Protein AF-A0A2J8VZ02-F1 (afdb_monomer_lite)

Structure (mmCIF, N/CA/C/O backbone):
data_AF-A0A2J8VZ02-F1
#
_entry.id   AF-A0A2J8VZ02-F1
#
loop_
_atom_site.group_PDB
_atom_site.id
_atom_site.type_symbol
_atom_site.label_atom_id
_atom_site.label_alt_id
_atom_site.label_comp_id
_atom_site.label_asym_id
_atom_site.label_entity_id
_atom_site.label_seq_id
_atom_site.pdbx_PDB_ins_code
_atom_site.Cartn_x
_atom_site.Cartn_y
_atom_site.Cartn_z
_atom_site.occupancy
_atom_site.B_iso_or_equiv
_atom_site.auth_seq_id
_atom_site.auth_comp_id
_atom_site.auth_asym_id
_atom_site.auth_atom_id
_atom_site.pdbx_PDB_model_num
ATOM 1 N N . MET A 1 1 ? 27.180 26.190 7.444 1.00 40.62 1 MET A N 1
ATOM 2 C CA . MET A 1 1 ? 25.795 25.695 7.351 1.00 40.62 1 MET A CA 1
ATOM 3 C C . MET A 1 1 ? 25.680 25.034 5.990 1.00 40.62 1 MET A C 1
ATOM 5 O O . MET A 1 1 ? 25.492 25.729 5.003 1.00 40.62 1 MET A O 1
ATOM 9 N N . ASP A 1 2 ? 25.982 23.740 5.948 1.00 50.47 2 ASP A N 1
ATOM 10 C CA . ASP A 1 2 ? 25.926 22.889 4.757 1.00 50.47 2 ASP A CA 1
ATOM 11 C C . ASP A 1 2 ? 24.479 22.402 4.626 1.00 50.47 2 ASP A C 1
ATOM 13 O O . ASP A 1 2 ? 23.961 21.765 5.539 1.00 50.47 2 ASP A O 1
ATOM 17 N N . GLY A 1 3 ? 23.772 22.853 3.595 1.00 54.12 3 GLY A N 1
ATOM 18 C CA . GLY A 1 3 ? 22.317 22.711 3.510 1.00 54.12 3 GLY A CA 1
ATOM 19 C C . GLY A 1 3 ? 21.824 22.862 2.081 1.00 54.12 3 GLY A C 1
ATOM 20 O O . GLY A 1 3 ? 21.007 23.735 1.796 1.00 54.12 3 GLY A O 1
ATOM 21 N N . GLY A 1 4 ? 22.369 22.057 1.170 1.00 54.00 4 GLY A N 1
ATOM 22 C CA . GLY A 1 4 ? 22.038 22.162 -0.246 1.00 54.00 4 GLY A CA 1
ATOM 23 C C . GLY A 1 4 ? 22.450 20.967 -1.101 1.00 54.00 4 GLY A C 1
ATOM 24 O O . GLY A 1 4 ? 23.135 21.179 -2.091 1.00 54.00 4 GLY A O 1
ATOM 25 N N . ASP A 1 5 ? 22.030 19.739 -0.770 1.00 55.34 5 ASP A N 1
ATOM 26 C CA . ASP A 1 5 ? 22.072 18.618 -1.739 1.00 55.34 5 ASP A CA 1
ATOM 27 C C . ASP A 1 5 ? 20.959 17.554 -1.559 1.00 55.34 5 ASP A C 1
ATOM 29 O O . ASP A 1 5 ? 20.850 16.625 -2.352 1.00 55.34 5 ASP A O 1
ATOM 33 N N . ASP A 1 6 ? 20.038 17.674 -0.595 1.00 59.16 6 ASP A N 1
ATOM 34 C CA . ASP A 1 6 ? 19.035 16.613 -0.367 1.00 59.16 6 ASP A CA 1
ATOM 35 C C . ASP A 1 6 ? 17.997 16.467 -1.499 1.00 59.16 6 ASP A C 1
ATOM 37 O O . ASP A 1 6 ? 17.487 15.377 -1.761 1.00 59.16 6 ASP A O 1
ATOM 41 N N . GLY A 1 7 ? 17.692 17.550 -2.223 1.00 59.53 7 GLY A N 1
ATOM 42 C CA . GLY A 1 7 ? 16.725 17.529 -3.331 1.00 59.53 7 GLY A CA 1
ATOM 43 C C . GLY A 1 7 ? 17.241 16.827 -4.594 1.00 59.53 7 GLY A C 1
ATOM 44 O O . GLY A 1 7 ? 16.467 16.219 -5.337 1.00 59.53 7 GLY A O 1
ATOM 45 N N . ASN A 1 8 ? 18.554 16.864 -4.821 1.00 59.09 8 ASN A N 1
ATOM 46 C CA . ASN A 1 8 ? 19.210 16.308 -6.004 1.00 59.09 8 ASN A CA 1
ATOM 47 C C . ASN A 1 8 ? 19.282 14.773 -5.938 1.00 59.09 8 ASN A C 1
ATOM 49 O O . ASN A 1 8 ? 19.025 14.084 -6.928 1.00 59.09 8 ASN A O 1
ATOM 53 N N . LEU A 1 9 ? 19.535 14.218 -4.745 1.00 58.84 9 LEU A N 1
ATOM 54 C CA . LEU A 1 9 ? 19.508 12.771 -4.511 1.00 58.84 9 LEU A CA 1
ATOM 55 C C . LEU A 1 9 ? 18.129 12.153 -4.775 1.00 58.84 9 LEU A C 1
ATOM 57 O O . LEU A 1 9 ? 18.042 11.032 -5.275 1.00 58.84 9 LEU A O 1
ATOM 61 N N . VAL A 1 10 ? 17.046 12.863 -4.448 1.00 60.59 10 VAL A N 1
ATOM 62 C CA . VAL A 1 10 ? 15.679 12.362 -4.655 1.00 60.59 10 VAL A CA 1
ATOM 63 C C . VAL A 1 10 ? 15.327 12.317 -6.145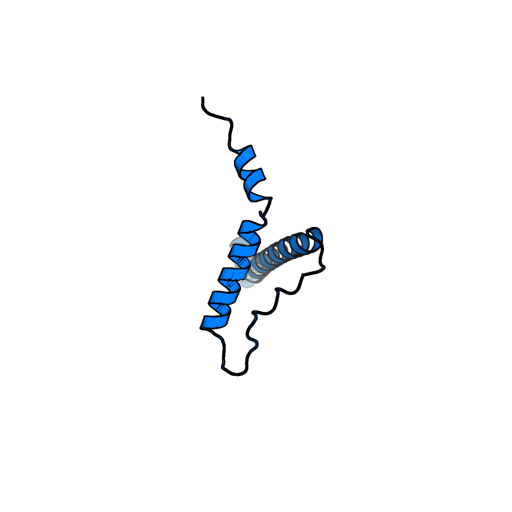 1.00 60.59 10 VAL A C 1
ATOM 65 O O . VAL A 1 10 ? 14.646 11.392 -6.575 1.00 60.59 10 VAL A O 1
ATOM 68 N N . ILE A 1 11 ? 15.812 13.267 -6.950 1.00 60.56 11 ILE A N 1
ATOM 69 C CA . ILE A 1 11 ? 15.598 13.276 -8.406 1.00 60.56 11 ILE A CA 1
ATOM 70 C C . ILE A 1 11 ? 16.415 12.168 -9.081 1.00 60.56 11 ILE A C 1
ATOM 72 O O . ILE A 1 11 ? 15.869 11.439 -9.905 1.00 60.56 11 ILE A O 1
ATOM 76 N N . LYS A 1 12 ? 17.673 11.958 -8.676 1.00 61.66 12 LYS A N 1
ATOM 77 C CA . LYS A 1 12 ? 18.517 10.866 -9.196 1.00 61.66 12 LYS A CA 1
ATOM 78 C C . LYS A 1 12 ? 17.933 9.474 -8.925 1.00 61.66 12 LYS A C 1
ATOM 80 O O . LYS A 1 12 ? 18.072 8.594 -9.755 1.00 61.66 12 LYS A O 1
ATOM 85 N N . LYS A 1 13 ? 17.207 9.293 -7.817 1.00 63.72 13 LYS A N 1
ATOM 86 C CA . LYS A 1 13 ? 16.505 8.038 -7.476 1.00 63.72 13 LYS A CA 1
ATOM 87 C C . LYS A 1 13 ? 15.178 7.822 -8.222 1.00 63.72 13 LYS A C 1
ATOM 89 O O . LYS A 1 13 ? 14.537 6.795 -8.018 1.00 63.72 13 LYS A O 1
ATOM 94 N N . ARG A 1 14 ? 14.716 8.791 -9.024 1.00 64.56 14 ARG A N 1
ATOM 95 C CA . ARG A 1 14 ? 13.456 8.705 -9.793 1.00 64.56 14 ARG A CA 1
ATOM 96 C C . ARG A 1 14 ? 13.656 8.291 -11.249 1.00 64.56 14 ARG A C 1
ATOM 98 O O . ARG A 1 14 ? 12.687 7.871 -11.874 1.00 64.56 14 ARG A O 1
ATOM 105 N N . PHE A 1 15 ? 14.865 8.426 -11.787 1.00 60.94 15 PHE A N 1
ATOM 106 C CA . PHE A 1 15 ? 15.184 8.039 -13.158 1.00 60.94 15 PHE A CA 1
ATOM 107 C C . PHE A 1 15 ? 15.995 6.751 -13.126 1.00 60.94 15 PHE A C 1
ATOM 109 O O . PHE A 1 15 ? 17.061 6.720 -12.526 1.00 60.94 15 PHE A O 1
ATOM 116 N N . VAL A 1 16 ? 15.471 5.701 -13.752 1.00 62.38 16 VAL A N 1
ATOM 117 C CA . VAL A 1 16 ? 16.218 4.461 -13.968 1.00 62.38 16 VAL A CA 1
ATOM 118 C C . VAL A 1 16 ? 17.032 4.650 -15.241 1.00 62.38 16 VAL A C 1
ATOM 120 O O . VAL A 1 16 ? 16.469 4.978 -16.287 1.00 62.38 16 VAL A O 1
ATOM 123 N N . SER A 1 17 ? 18.347 4.501 -15.146 1.00 66.12 17 SER A N 1
ATOM 124 C CA . SER A 1 17 ? 19.227 4.530 -16.313 1.00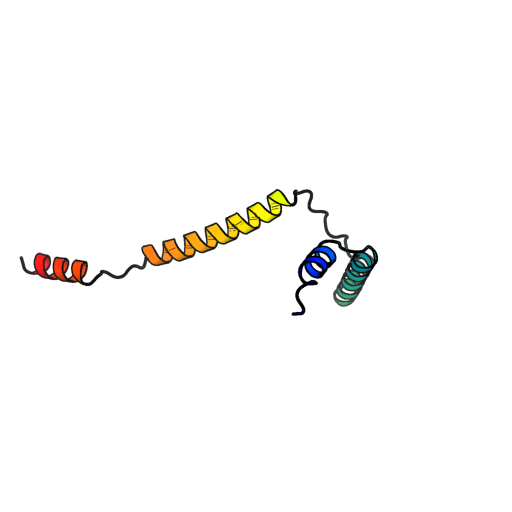 66.12 17 SER A CA 1
ATOM 125 C C . SER A 1 17 ? 19.126 3.227 -17.116 1.00 66.12 17 SER A C 1
ATOM 127 O O . SE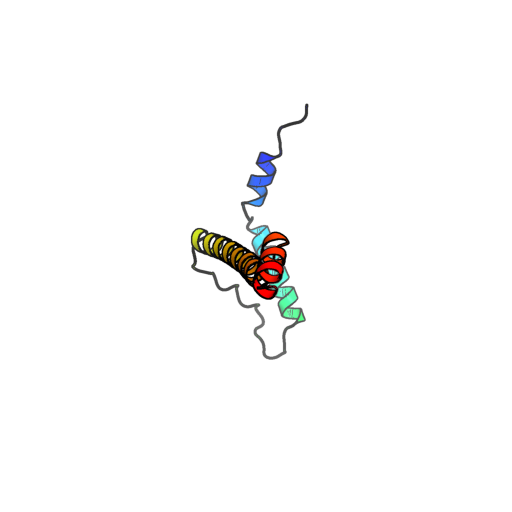R A 1 17 ? 18.787 2.173 -16.579 1.00 66.12 17 SER A O 1
ATOM 129 N N . GLU A 1 18 ? 19.431 3.282 -18.414 1.00 66.44 18 GLU A N 1
ATOM 130 C CA . GLU A 1 18 ? 19.466 2.098 -19.290 1.00 66.44 18 GLU A CA 1
ATOM 131 C C . GLU A 1 18 ? 20.399 1.007 -18.735 1.00 66.44 18 GLU A C 1
ATOM 133 O O . GLU A 1 18 ? 20.031 -0.164 -18.691 1.00 66.44 18 GLU A O 1
ATOM 138 N N . ALA A 1 19 ? 21.537 1.414 -18.164 1.00 70.25 19 ALA A N 1
ATOM 139 C CA . ALA A 1 19 ? 22.471 0.514 -17.493 1.00 70.25 19 ALA A CA 1
ATOM 140 C C . ALA A 1 19 ? 21.846 -0.210 -16.284 1.00 70.25 19 ALA A C 1
ATOM 142 O O . ALA A 1 19 ? 22.043 -1.411 -16.120 1.00 70.25 19 ALA A O 1
ATOM 143 N N . GLU A 1 20 ? 21.047 0.477 -15.461 1.00 67.44 20 GLU A N 1
ATOM 144 C CA . GLU A 1 20 ? 20.355 -0.150 -14.322 1.00 67.44 20 GLU A CA 1
ATOM 145 C C . GLU A 1 20 ? 19.260 -1.133 -14.769 1.00 67.44 20 GLU A C 1
ATOM 147 O O . GLU A 1 20 ? 18.995 -2.125 -14.083 1.00 67.44 20 GLU A O 1
ATOM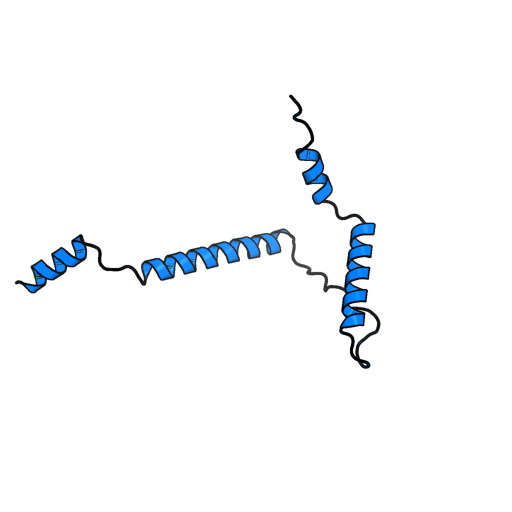 152 N N . LEU A 1 21 ? 18.623 -0.890 -15.921 1.00 63.84 21 LEU A N 1
ATOM 153 C CA . LEU A 1 21 ? 17.674 -1.835 -16.517 1.00 63.84 21 LEU A CA 1
ATOM 154 C C . LEU A 1 21 ? 18.380 -3.088 -17.040 1.00 63.84 21 LEU A C 1
ATOM 156 O O . LEU A 1 21 ? 17.897 -4.197 -16.797 1.00 63.84 21 LEU A O 1
ATOM 160 N N . ASP A 1 22 ? 19.527 -2.931 -17.695 1.00 67.75 22 ASP A N 1
ATOM 161 C CA . ASP A 1 22 ? 20.306 -4.055 -18.214 1.00 67.75 22 ASP A CA 1
ATOM 162 C C . ASP A 1 22 ? 20.930 -4.891 -17.092 1.00 67.75 22 ASP A C 1
ATOM 164 O O . ASP A 1 22 ? 20.865 -6.121 -17.128 1.00 67.75 22 ASP A O 1
ATOM 168 N N . GLU A 1 23 ? 21.437 -4.259 -16.030 1.00 74.69 23 GLU A N 1
ATOM 169 C CA . GLU A 1 23 ? 21.896 -4.967 -14.829 1.00 74.69 23 GLU A CA 1
ATOM 170 C C . GLU A 1 23 ? 20.760 -5.754 -14.163 1.00 74.69 23 GLU A C 1
ATOM 172 O O . GLU A 1 23 ? 20.951 -6.894 -13.725 1.00 74.69 23 GLU A O 1
ATOM 177 N N . ARG A 1 24 ? 19.552 -5.179 -14.120 1.00 71.38 24 ARG A N 1
ATOM 178 C CA . ARG A 1 24 ? 18.365 -5.856 -13.590 1.00 71.38 24 ARG A CA 1
ATOM 179 C C . ARG A 1 24 ? 17.943 -7.039 -14.461 1.00 71.38 24 ARG A C 1
ATOM 181 O O . ARG A 1 24 ? 17.572 -8.076 -13.911 1.00 71.38 24 ARG A O 1
ATOM 188 N N . ARG A 1 25 ? 18.022 -6.917 -15.791 1.00 68.94 25 ARG A N 1
ATOM 189 C CA . ARG A 1 25 ? 17.780 -8.025 -16.732 1.00 68.94 25 ARG A CA 1
ATOM 190 C C . ARG A 1 25 ? 18.812 -9.138 -16.556 1.00 68.94 25 ARG A C 1
ATOM 192 O O . ARG A 1 25 ? 18.430 -10.299 -16.455 1.00 68.94 25 ARG A O 1
ATOM 199 N N . LYS A 1 26 ? 20.093 -8.786 -16.427 1.00 75.44 26 LYS A N 1
ATOM 200 C CA . LYS A 1 26 ? 21.185 -9.747 -16.234 1.00 75.44 26 LYS A CA 1
ATOM 201 C C . LYS A 1 26 ? 21.044 -10.532 -14.931 1.00 75.44 26 LYS A C 1
ATOM 203 O O . LYS A 1 26 ? 21.083 -11.755 -14.956 1.00 75.44 26 LYS A O 1
ATOM 208 N N . ARG A 1 27 ? 20.779 -9.852 -13.810 1.00 76.56 27 ARG A N 1
ATOM 209 C CA . ARG A 1 27 ? 20.506 -10.517 -12.521 1.00 76.56 27 ARG A CA 1
ATOM 210 C C . ARG A 1 27 ? 19.324 -11.478 -12.601 1.00 76.56 27 ARG A C 1
ATOM 212 O O . ARG A 1 27 ? 19.355 -12.543 -12.000 1.00 76.56 27 ARG A O 1
ATOM 219 N N . ARG A 1 28 ? 18.279 -11.113 -13.347 1.00 68.50 28 ARG A N 1
ATOM 220 C CA . ARG A 1 28 ? 17.111 -11.976 -13.544 1.00 68.50 28 ARG A CA 1
ATOM 221 C C . ARG A 1 28 ? 17.467 -13.232 -14.343 1.00 68.50 28 ARG A C 1
ATOM 223 O O . ARG A 1 28 ? 17.032 -14.315 -13.971 1.00 68.50 28 ARG A O 1
ATOM 230 N N . GLN A 1 29 ? 18.274 -13.089 -15.393 1.00 70.50 29 GLN A N 1
ATOM 231 C CA . GLN A 1 29 ? 18.772 -14.212 -16.188 1.00 70.50 29 GLN A CA 1
ATOM 232 C C . GLN A 1 29 ? 19.657 -15.148 -15.352 1.00 70.50 29 GLN A C 1
ATOM 234 O O . GLN A 1 29 ? 19.477 -16.357 -15.402 1.00 70.50 29 GLN A O 1
ATOM 239 N N . GLU A 1 30 ? 20.551 -14.599 -14.529 1.00 75.12 30 GLU A N 1
ATOM 240 C CA . GLU A 1 30 ? 21.412 -15.381 -13.628 1.00 75.12 30 GLU A CA 1
ATOM 241 C C . GLU A 1 30 ? 20.591 -16.179 -12.594 1.00 75.12 30 GLU A C 1
ATOM 243 O O . GLU A 1 30 ? 20.849 -17.361 -12.355 1.00 75.12 30 GLU A O 1
ATOM 248 N N . GLU A 1 31 ? 19.558 -15.564 -12.007 1.00 75.00 31 GLU A N 1
ATOM 249 C CA . GLU A 1 31 ? 18.631 -16.255 -11.099 1.00 75.00 31 GLU A CA 1
ATOM 250 C C . GLU A 1 31 ? 17.776 -17.303 -11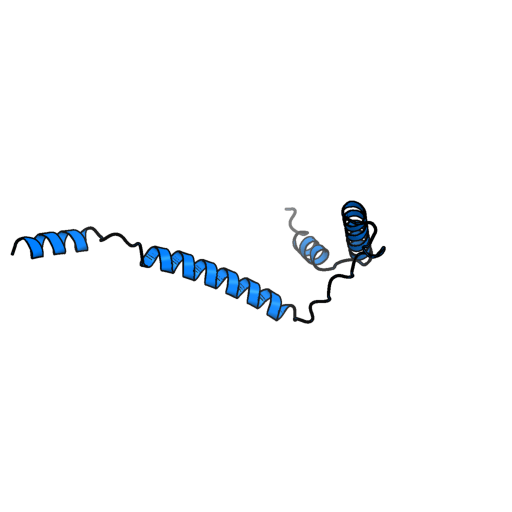.832 1.00 75.00 31 GLU A C 1
ATOM 252 O O . GLU A 1 31 ? 17.496 -18.369 -11.281 1.00 75.00 31 GLU A O 1
ATOM 257 N N . TRP A 1 32 ? 17.400 -17.042 -13.087 1.00 73.25 32 TRP A N 1
ATOM 258 C CA . TRP A 1 32 ? 16.688 -18.002 -13.926 1.00 73.25 32 TRP A CA 1
ATOM 259 C C . TRP A 1 32 ? 17.548 -19.226 -14.226 1.00 73.25 32 TRP A C 1
ATOM 261 O O . TRP A 1 32 ? 17.112 -20.341 -13.962 1.00 73.25 32 TRP A O 1
ATOM 271 N N . GLU A 1 33 ? 18.790 -19.040 -14.672 1.00 71.50 33 GLU A N 1
ATOM 272 C CA . GLU A 1 33 ? 19.741 -20.124 -14.953 1.00 71.50 33 GLU A CA 1
ATOM 273 C C . GLU A 1 33 ? 20.013 -21.003 -13.729 1.00 71.50 33 GLU A C 1
ATOM 275 O O . GLU A 1 33 ? 20.170 -22.218 -13.857 1.00 71.50 33 GLU A O 1
ATOM 280 N N . LYS A 1 34 ? 20.006 -20.414 -12.529 1.00 75.88 34 LYS A N 1
ATOM 281 C CA . LYS A 1 34 ? 20.194 -21.143 -11.269 1.00 75.88 34 LYS A CA 1
ATOM 282 C C . LYS A 1 34 ? 19.015 -22.054 -10.907 1.00 75.88 34 LYS A C 1
ATOM 284 O O . LYS A 1 34 ? 19.218 -23.062 -10.230 1.00 75.88 34 LYS A O 1
ATOM 289 N N . VAL A 1 35 ? 17.796 -21.699 -11.315 1.00 72.31 35 VAL A N 1
ATOM 290 C CA . VAL A 1 35 ? 16.554 -22.432 -10.991 1.00 72.31 35 VAL A CA 1
ATOM 291 C C . VAL A 1 35 ? 16.012 -23.212 -12.203 1.00 72.31 35 VAL A C 1
ATOM 293 O O . VAL A 1 35 ? 15.089 -24.017 -12.060 1.00 72.31 35 VAL A O 1
ATOM 296 N N . ARG A 1 36 ? 16.614 -23.027 -13.386 1.00 68.06 36 ARG A N 1
ATOM 297 C CA . ARG A 1 36 ? 16.189 -23.607 -14.664 1.00 68.06 36 ARG A CA 1
ATOM 298 C C . ARG A 1 36 ? 16.201 -25.134 -14.634 1.00 68.06 36 ARG A C 1
ATOM 300 O O . ARG A 1 36 ? 17.214 -25.757 -14.305 1.00 68.06 36 ARG A O 1
ATOM 307 N N . LYS A 1 37 ? 15.106 -25.757 -15.071 1.00 72.19 37 LYS A N 1
ATOM 308 C CA . LYS A 1 37 ? 15.058 -27.195 -15.378 1.00 72.19 37 LYS A CA 1
ATOM 309 C C . LYS A 1 37 ? 15.473 -27.433 -16.841 1.00 72.19 37 LYS A C 1
ATOM 311 O O . LYS A 1 37 ? 15.436 -26.505 -17.644 1.00 72.19 37 LYS A O 1
ATOM 316 N N . PRO A 1 38 ? 15.884 -28.651 -17.237 1.00 67.44 38 PRO A N 1
ATOM 317 C CA . PRO A 1 38 ? 16.339 -28.924 -18.608 1.00 67.44 38 PRO A CA 1
ATOM 318 C C . PRO A 1 38 ? 15.276 -28.733 -19.709 1.00 67.44 38 PRO A C 1
ATOM 320 O O . PRO A 1 38 ? 15.636 -28.724 -20.880 1.00 67.44 38 PRO A O 1
ATOM 323 N N . GLU A 1 39 ? 14.002 -28.567 -19.348 1.00 63.97 39 GLU A N 1
ATOM 324 C CA . GLU A 1 39 ? 12.873 -28.373 -20.272 1.00 63.97 39 GLU A CA 1
ATOM 325 C C . GLU A 1 39 ? 12.417 -26.905 -20.377 1.00 63.97 39 GLU A C 1
ATOM 327 O O . GLU A 1 39 ? 11.574 -26.585 -21.214 1.00 63.97 39 GLU A O 1
ATOM 332 N N . ASP A 1 40 ? 12.960 -26.013 -19.542 1.00 65.25 40 ASP A N 1
ATOM 333 C CA . ASP A 1 40 ? 12.541 -24.612 -19.478 1.00 65.25 40 ASP A CA 1
ATOM 334 C C . ASP A 1 40 ? 13.323 -23.727 -20.482 1.00 65.25 40 ASP A C 1
ATOM 336 O O . ASP A 1 40 ? 14.492 -24.012 -20.770 1.00 65.25 40 ASP A O 1
ATOM 340 N N . PRO A 1 41 ? 12.718 -22.636 -21.001 1.00 68.75 41 PRO A N 1
ATOM 341 C CA . PRO A 1 41 ? 13.346 -21.727 -21.967 1.00 68.75 41 PRO A CA 1
ATOM 342 C C . PRO A 1 41 ? 14.704 -21.166 -21.512 1.00 68.75 41 PRO A C 1
ATOM 344 O O . PRO A 1 41 ? 14.899 -20.861 -20.335 1.00 68.75 41 PRO A O 1
ATOM 347 N N . GLU A 1 42 ? 15.640 -20.995 -22.455 1.00 62.31 42 GLU A N 1
ATOM 348 C CA . GLU A 1 42 ? 16.971 -20.415 -22.199 1.00 62.31 42 GLU A CA 1
ATOM 349 C C . GLU A 1 42 ? 16.908 -18.959 -21.740 1.00 62.31 42 GLU A C 1
ATOM 351 O O . GLU A 1 42 ? 17.649 -18.574 -20.839 1.00 62.31 42 GLU A O 1
ATOM 356 N N . GLU A 1 43 ? 15.993 -18.173 -22.297 1.00 59.91 43 GLU A N 1
ATOM 357 C CA . GLU A 1 43 ? 15.808 -16.778 -21.913 1.00 59.91 43 GLU A CA 1
ATOM 358 C C . GLU A 1 43 ? 14.766 -16.662 -20.801 1.00 59.91 43 GLU A C 1
ATOM 360 O O . GLU A 1 43 ? 13.657 -17.198 -20.897 1.00 59.91 43 GLU A O 1
ATOM 365 N N . CYS A 1 44 ? 15.125 -15.947 -19.733 1.00 62.47 44 CYS A N 1
ATOM 366 C CA . CYS A 1 44 ? 14.197 -15.617 -18.667 1.00 62.47 44 CYS A CA 1
ATOM 367 C C . CYS A 1 44 ? 13.013 -14.831 -19.257 1.00 62.47 44 CYS A C 1
ATOM 369 O O . CYS A 1 44 ? 13.245 -13.795 -19.890 1.00 62.47 44 CYS A O 1
ATOM 371 N N . PRO A 1 45 ? 11.758 -15.276 -19.043 1.00 65.50 45 PRO A N 1
ATOM 372 C CA . PRO A 1 45 ? 10.586 -14.571 -19.544 1.00 65.50 45 PRO A CA 1
ATOM 373 C C . PRO A 1 45 ? 10.624 -13.086 -19.166 1.00 65.50 45 PRO A C 1
ATOM 375 O O . PRO A 1 45 ? 10.839 -12.729 -18.002 1.00 65.50 45 PRO A O 1
ATOM 378 N N . GLU A 1 46 ? 10.435 -12.209 -20.155 1.00 63.19 46 GLU A N 1
ATOM 379 C CA . GLU A 1 46 ? 10.398 -10.769 -19.916 1.00 63.19 46 GLU A CA 1
ATOM 380 C C . GLU A 1 46 ? 9.249 -10.444 -18.949 1.00 63.19 46 GLU A C 1
ATOM 382 O O . GLU A 1 46 ? 8.146 -10.982 -19.075 1.00 63.19 46 GLU A O 1
ATOM 387 N N . GLU A 1 47 ? 9.522 -9.606 -17.939 1.00 62.47 47 GLU A N 1
ATOM 388 C CA . GLU A 1 47 ? 8.501 -9.180 -16.976 1.00 62.47 47 GLU A CA 1
ATOM 389 C C . GLU A 1 47 ? 7.311 -8.627 -17.760 1.00 62.47 47 GLU A C 1
ATOM 391 O O . GLU A 1 47 ? 7.457 -7.652 -18.499 1.00 62.47 47 GLU A O 1
ATOM 396 N N . VAL A 1 48 ? 6.150 -9.270 -17.602 1.00 61.97 48 VAL A N 1
ATOM 397 C CA . VAL A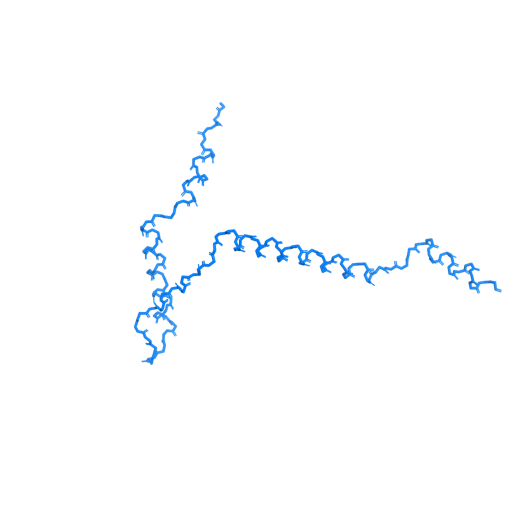 1 48 ? 4.910 -8.854 -18.254 1.00 61.97 48 VAL A CA 1
ATOM 398 C C . VAL A 1 48 ? 4.708 -7.379 -17.949 1.00 61.97 48 VAL A C 1
ATOM 400 O O . VAL A 1 48 ? 4.519 -6.994 -16.792 1.00 61.97 48 VAL A O 1
ATOM 403 N N . TYR A 1 49 ? 4.802 -6.556 -18.992 1.00 61.78 49 TYR A N 1
ATOM 404 C CA . TYR A 1 49 ? 4.589 -5.126 -18.882 1.00 61.78 49 TYR A CA 1
ATOM 405 C C . TYR A 1 49 ? 3.185 -4.902 -18.330 1.00 61.78 49 TYR A C 1
ATOM 407 O O . TYR A 1 49 ? 2.198 -5.184 -19.006 1.00 61.78 49 TYR A O 1
ATOM 415 N N . ASP A 1 50 ? 3.097 -4.446 -17.081 1.00 73.88 50 ASP A N 1
ATOM 416 C CA . ASP A 1 50 ? 1.817 -4.156 -16.452 1.00 73.88 50 ASP A CA 1
ATOM 417 C C . ASP A 1 50 ? 1.238 -2.890 -17.111 1.00 73.88 50 ASP A C 1
ATOM 419 O O . ASP A 1 50 ? 1.792 -1.803 -16.906 1.00 73.88 50 ASP A O 1
ATOM 423 N N . PRO A 1 51 ? 0.147 -3.009 -17.894 1.00 76.94 51 PRO A N 1
ATOM 424 C CA . PRO A 1 51 ? -0.408 -1.897 -18.659 1.00 76.94 51 PRO A CA 1
ATOM 425 C C . PRO A 1 51 ? -1.091 -0.855 -17.767 1.00 76.94 51 PRO A C 1
ATOM 427 O O . PRO A 1 51 ? -1.494 0.197 -18.263 1.00 76.94 51 PRO A O 1
ATOM 430 N N . ARG A 1 52 ? -1.246 -1.131 -16.464 1.00 81.25 52 ARG A N 1
ATOM 431 C CA . ARG A 1 52 ? -1.839 -0.189 -15.517 1.00 81.25 52 ARG A CA 1
ATOM 432 C C . ARG A 1 52 ? -0.962 1.041 -15.367 1.00 81.25 52 ARG A C 1
ATOM 434 O O . ARG A 1 52 ? 0.264 0.971 -15.232 1.00 81.25 52 ARG A O 1
ATOM 441 N N . SER A 1 53 ? -1.629 2.183 -15.332 1.00 83.31 53 SER A N 1
ATOM 442 C CA . SER A 1 53 ? -1.016 3.470 -15.059 1.00 83.31 53 SER A CA 1
ATOM 443 C C . SER A 1 53 ? -0.389 3.502 -13.660 1.00 83.31 53 SER A C 1
ATOM 445 O O . SER A 1 53 ? -0.792 2.788 -12.737 1.00 83.31 53 SER A O 1
ATOM 447 N N . LEU A 1 54 ? 0.587 4.395 -13.464 1.00 80.25 54 LEU A N 1
ATOM 448 C CA . LEU A 1 54 ? 1.179 4.629 -12.143 1.00 80.25 54 LEU A CA 1
ATOM 449 C C . LEU A 1 54 ? 0.112 5.002 -11.097 1.00 80.25 54 LEU A C 1
ATOM 451 O O . LEU A 1 54 ? 0.238 4.622 -9.935 1.00 80.25 54 LEU A O 1
ATOM 455 N N . TYR A 1 55 ? -0.941 5.714 -11.516 1.00 82.31 55 TYR A N 1
ATOM 456 C CA . TYR A 1 55 ? -2.063 6.080 -10.654 1.00 82.31 55 TYR A CA 1
ATOM 457 C C . TYR A 1 55 ? -2.787 4.846 -10.115 1.00 82.31 55 TYR A C 1
ATOM 459 O O . TYR A 1 55 ? -2.955 4.740 -8.906 1.00 82.31 55 TYR A O 1
ATOM 467 N N . GLU A 1 56 ? -3.136 3.888 -10.975 1.00 82.50 56 GLU A N 1
ATOM 468 C CA . GLU A 1 56 ? -3.831 2.661 -10.566 1.00 82.50 56 GLU A CA 1
ATOM 469 C C . GLU A 1 56 ? -3.003 1.842 -9.570 1.00 82.50 56 GLU A C 1
ATOM 471 O O . GLU A 1 56 ? -3.529 1.393 -8.555 1.00 82.50 56 GLU A O 1
ATOM 476 N N . ARG A 1 57 ? -1.686 1.727 -9.790 1.00 82.12 57 ARG A N 1
ATOM 477 C CA . ARG A 1 57 ? -0.788 1.026 -8.853 1.00 82.12 57 ARG A CA 1
ATOM 478 C C . ARG A 1 57 ? -0.702 1.719 -7.492 1.00 82.12 57 ARG A C 1
ATOM 480 O O . ARG A 1 57 ? -0.658 1.060 -6.455 1.00 82.12 57 ARG A O 1
ATOM 487 N N . LEU A 1 58 ? -0.640 3.051 -7.482 1.00 87.75 58 LEU A N 1
ATOM 488 C CA . LEU A 1 58 ? -0.598 3.826 -6.239 1.00 87.75 58 LEU A CA 1
ATOM 489 C C . LEU A 1 58 ? -1.939 3.798 -5.508 1.00 87.75 58 LEU A C 1
ATOM 491 O O . LEU A 1 58 ? -1.955 3.751 -4.278 1.00 87.75 58 LEU A O 1
ATOM 495 N N . GLN A 1 59 ? -3.040 3.823 -6.254 1.00 89.81 59 GLN A N 1
ATOM 496 C CA . GLN A 1 59 ? -4.387 3.732 -5.715 1.00 89.81 59 GLN A CA 1
ATOM 497 C C . GLN A 1 59 ? -4.594 2.372 -5.044 1.00 89.81 59 GLN A C 1
ATOM 499 O O . GLN A 1 59 ? -4.949 2.338 -3.873 1.00 89.81 59 GLN A O 1
ATOM 504 N N . GLU A 1 60 ? -4.213 1.274 -5.700 1.00 87.31 60 GLU A N 1
ATOM 505 C CA . GLU A 1 60 ? -4.261 -0.068 -5.109 1.00 87.31 60 GLU A CA 1
ATOM 506 C C . GLU A 1 60 ? -3.439 -0.160 -3.811 1.00 87.31 60 GLU A C 1
ATOM 508 O O . GLU A 1 60 ? -3.909 -0.696 -2.810 1.00 87.31 60 GLU A O 1
ATOM 513 N N . GLN A 1 61 ? -2.224 0.404 -3.775 1.00 88.31 61 GLN A N 1
ATOM 514 C CA . GLN A 1 61 ? -1.423 0.419 -2.544 1.00 88.31 61 GLN A CA 1
ATOM 515 C C . GLN A 1 61 ? -2.065 1.231 -1.414 1.00 88.31 61 GLN A C 1
ATOM 517 O O . GLN A 1 61 ? -1.919 0.863 -0.246 1.00 88.31 61 GLN A O 1
ATOM 522 N N . LYS A 1 62 ? -2.724 2.348 -1.739 1.00 92.38 62 LYS A N 1
ATOM 523 C CA . LYS A 1 62 ? -3.462 3.151 -0.756 1.00 92.38 62 LYS A CA 1
ATOM 524 C C . LYS A 1 62 ? -4.671 2.391 -0.235 1.00 92.38 62 LYS A C 1
ATOM 526 O O . LYS A 1 62 ? -4.824 2.291 0.977 1.00 92.38 62 LYS A O 1
ATOM 531 N N . ASP A 1 63 ? -5.464 1.828 -1.136 1.00 92.00 63 ASP A N 1
ATOM 532 C CA . ASP A 1 63 ? -6.685 1.103 -0.799 1.00 92.00 63 ASP A CA 1
ATOM 533 C C . ASP A 1 63 ? -6.362 -0.144 0.022 1.00 92.00 63 ASP A C 1
ATOM 535 O O . ASP A 1 63 ? -7.023 -0.402 1.021 1.00 92.00 63 ASP A O 1
ATOM 539 N N . ARG A 1 64 ? -5.275 -0.855 -0.304 1.00 91.38 64 ARG A N 1
ATOM 540 C CA . ARG A 1 64 ? -4.783 -1.978 0.502 1.00 91.38 64 ARG A CA 1
ATOM 541 C C . ARG A 1 64 ? -4.434 -1.553 1.929 1.00 91.38 64 ARG A C 1
ATOM 543 O O . ARG A 1 64 ? -4.888 -2.180 2.877 1.00 91.38 64 ARG A O 1
ATOM 550 N N . LYS A 1 65 ? -3.671 -0.467 2.100 1.00 91.31 65 LYS A N 1
ATOM 551 C CA . LYS A 1 65 ? -3.335 0.054 3.439 1.00 91.31 65 LYS A CA 1
ATOM 552 C C . LYS A 1 65 ? -4.572 0.507 4.211 1.00 91.31 65 LYS A C 1
ATOM 554 O O . LYS A 1 65 ? -4.634 0.322 5.422 1.00 91.31 65 LYS A O 1
ATOM 559 N N . GLN A 1 66 ? -5.531 1.115 3.518 1.00 90.81 66 GLN A N 1
ATOM 560 C CA . GLN A 1 66 ? -6.785 1.553 4.116 1.00 90.81 66 GLN A CA 1
ATOM 561 C C . GLN A 1 66 ? -7.618 0.354 4.585 1.00 90.81 66 GLN A C 1
ATOM 563 O O . GLN A 1 66 ? -8.091 0.364 5.714 1.00 90.81 66 GLN A O 1
ATOM 568 N N . GLN A 1 67 ? -7.726 -0.700 3.773 1.00 87.00 67 GLN A N 1
ATOM 569 C CA . GLN A 1 67 ? -8.416 -1.939 4.141 1.00 87.00 67 GLN A CA 1
ATOM 570 C C . GLN A 1 67 ? -7.744 -2.633 5.328 1.00 87.00 67 GLN A C 1
ATOM 572 O O . GLN A 1 67 ? -8.422 -2.975 6.290 1.00 87.00 67 GLN A O 1
ATOM 577 N N . GLU A 1 68 ? -6.414 -2.765 5.321 1.00 86.56 68 GLU A N 1
ATOM 578 C CA . GLU A 1 68 ? -5.660 -3.327 6.452 1.00 86.56 68 GLU A CA 1
ATOM 579 C C . GLU A 1 68 ? -5.909 -2.540 7.750 1.00 86.56 68 GLU A C 1
ATOM 581 O O . GLU A 1 68 ? -6.064 -3.125 8.824 1.00 86.56 68 GLU A O 1
ATOM 586 N N . TYR A 1 69 ? -5.969 -1.208 7.661 1.00 87.19 69 TYR A N 1
ATOM 587 C CA . TYR A 1 69 ? -6.302 -0.352 8.794 1.00 87.19 69 TYR A CA 1
ATOM 588 C C . TYR A 1 69 ? -7.748 -0.584 9.248 1.00 87.19 69 TYR A C 1
ATOM 590 O O . TYR A 1 69 ? -7.994 -0.885 10.412 1.00 87.19 69 TYR A O 1
ATOM 598 N N . GLU A 1 70 ? -8.718 -0.509 8.343 1.00 86.50 70 GLU A N 1
ATOM 599 C CA . GLU A 1 70 ? -10.128 -0.726 8.669 1.00 86.50 70 GLU A CA 1
ATOM 600 C C . GLU A 1 70 ? -10.378 -2.103 9.282 1.00 86.50 70 GLU A C 1
ATOM 602 O O . GLU A 1 70 ? -11.130 -2.200 10.247 1.00 86.50 70 GLU A O 1
ATOM 607 N N . GLU A 1 71 ? -9.713 -3.154 8.805 1.00 82.94 71 GLU A N 1
ATOM 608 C CA . GLU A 1 71 ? -9.782 -4.489 9.394 1.00 82.94 71 GLU A CA 1
ATOM 609 C C . GLU A 1 71 ? -9.218 -4.517 10.816 1.00 82.94 71 GLU A C 1
ATOM 611 O O . GLU A 1 71 ? -9.894 -5.005 11.724 1.00 82.94 71 GLU A O 1
ATOM 616 N N . GLN A 1 72 ? -8.031 -3.945 11.051 1.00 79.50 72 GLN A N 1
ATOM 617 C CA . GLN A 1 72 ? -7.443 -3.865 12.396 1.00 79.50 72 GLN A CA 1
ATOM 618 C C . GLN A 1 72 ? -8.370 -3.143 13.381 1.00 79.50 72 GLN A C 1
ATOM 620 O O . GLN A 1 72 ? -8.573 -3.600 14.510 1.00 79.50 72 GLN A O 1
ATOM 625 N N . PHE A 1 73 ? -8.972 -2.033 12.956 1.00 76.62 73 PHE A N 1
ATOM 626 C CA . PHE A 1 73 ? -9.894 -1.265 13.791 1.00 76.62 73 PHE A CA 1
ATOM 627 C C . PHE A 1 73 ? -11.253 -1.954 13.944 1.00 76.62 73 PHE A C 1
ATOM 629 O O . PHE A 1 73 ? -11.837 -1.925 15.027 1.00 76.62 73 PHE A O 1
ATOM 636 N N . LYS A 1 74 ? -11.740 -2.642 12.909 1.00 77.06 74 LYS A N 1
ATOM 637 C CA . LYS A 1 74 ? -12.968 -3.439 12.964 1.00 77.06 74 LYS A CA 1
ATOM 638 C C . LYS A 1 74 ? -12.833 -4.598 13.948 1.00 77.06 74 LYS A C 1
ATOM 640 O O . LYS A 1 74 ? -13.719 -4.778 14.779 1.00 77.06 74 LYS A O 1
ATOM 645 N N . PHE A 1 75 ? -11.728 -5.345 13.914 1.00 63.78 75 PHE A N 1
ATOM 646 C CA . PHE A 1 75 ? -11.462 -6.401 14.896 1.00 63.78 75 PHE A CA 1
ATOM 647 C C . PHE A 1 75 ? -11.351 -5.845 16.317 1.00 63.78 75 PHE A C 1
ATOM 649 O O . PHE A 1 75 ? -11.933 -6.416 17.237 1.00 63.78 75 PHE A O 1
ATOM 656 N N . LYS A 1 76 ? -10.689 -4.696 16.492 1.00 65.88 76 LYS A N 1
ATOM 657 C CA . LYS A 1 76 ? -10.597 -4.016 17.790 1.00 65.88 76 LYS A CA 1
ATOM 658 C C . LYS A 1 76 ? -11.964 -3.588 18.340 1.00 65.88 76 LYS A C 1
ATOM 660 O O . LYS A 1 76 ? -12.186 -3.682 19.540 1.00 65.88 76 LYS A O 1
ATOM 665 N N . ASN A 1 77 ? -12.882 -3.152 17.480 1.00 62.94 77 ASN A N 1
ATOM 666 C CA . ASN A 1 77 ? -14.234 -2.766 17.891 1.00 62.94 77 ASN A CA 1
ATOM 667 C C . ASN A 1 77 ? -15.130 -3.977 18.196 1.00 62.94 77 ASN A C 1
ATOM 669 O O . ASN A 1 77 ? -15.980 -3.892 19.075 1.00 62.94 77 ASN A O 1
ATOM 673 N N . MET A 1 78 ? -14.949 -5.101 17.492 1.00 65.06 78 MET A N 1
ATOM 674 C CA . MET A 1 78 ? -15.700 -6.339 17.757 1.00 65.06 78 MET A CA 1
ATOM 675 C C . MET A 1 78 ? -15.225 -7.057 19.026 1.00 65.06 78 MET A C 1
ATOM 677 O O . MET A 1 78 ? -16.028 -7.680 19.711 1.00 65.06 78 MET A O 1
ATOM 681 N N . VAL A 1 79 ? -13.935 -6.958 19.354 1.00 61.81 79 VAL A N 1
ATOM 682 C CA . VAL A 1 79 ? -13.341 -7.471 20.598 1.00 61.81 79 VAL A CA 1
ATOM 683 C C . VAL A 1 79 ? -13.064 -6.294 21.536 1.00 61.81 79 VAL A C 1
ATOM 685 O O . VAL A 1 79 ? -11.946 -6.092 22.010 1.00 61.81 79 VAL A O 1
ATOM 688 N N . ARG A 1 80 ? -14.084 -5.465 21.776 1.00 69.06 80 ARG A N 1
ATOM 689 C CA . ARG A 1 80 ? -14.038 -4.476 22.854 1.00 69.06 80 ARG A CA 1
ATOM 690 C C . ARG A 1 80 ? -14.574 -5.144 24.120 1.00 69.06 80 ARG A C 1
ATOM 692 O O . ARG A 1 80 ? -15.698 -5.637 24.119 1.00 69.06 80 ARG A O 1
ATOM 699 N N . GLY A 1 81 ? -13.758 -5.203 25.173 1.00 69.75 81 GLY A N 1
ATOM 700 C CA . GLY A 1 81 ? -14.236 -5.589 26.504 1.00 69.75 81 GLY A CA 1
ATOM 701 C C . GLY A 1 81 ? -15.260 -4.574 27.015 1.00 69.75 81 GLY A C 1
ATOM 702 O O . GLY A 1 81 ? -15.195 -3.408 26.621 1.00 69.75 81 GLY A O 1
ATOM 703 N N . LEU A 1 82 ? -16.190 -5.023 27.861 1.00 75.38 82 LEU A N 1
ATOM 704 C CA . LEU A 1 82 ? -17.099 -4.122 28.573 1.00 75.38 82 LEU A CA 1
ATOM 705 C C . LEU A 1 82 ? -16.262 -3.105 29.358 1.00 75.38 82 LEU A C 1
ATOM 707 O O . LEU A 1 82 ? -15.289 -3.494 30.011 1.00 75.38 82 LEU A O 1
ATOM 711 N N . ASP A 1 83 ? -16.594 -1.823 29.246 1.00 77.25 83 ASP A N 1
ATOM 712 C CA . ASP A 1 83 ? -15.951 -0.789 30.059 1.00 77.25 83 ASP A CA 1
ATOM 713 C C . ASP A 1 83 ? -16.467 -0.803 31.511 1.00 77.25 83 ASP A C 1
ATOM 715 O O . ASP A 1 83 ? -17.444 -1.477 31.842 1.00 77.25 83 ASP A O 1
ATOM 719 N N . GLU A 1 84 ? -15.754 -0.120 32.415 1.00 74.06 84 GLU A N 1
ATOM 720 C CA . GLU A 1 84 ? -16.080 -0.112 33.851 1.00 74.06 84 GLU A CA 1
ATOM 721 C C . GLU A 1 84 ? -17.514 0.385 34.103 1.00 74.06 84 GLU A C 1
ATOM 723 O O . GLU A 1 84 ? -18.228 -0.187 34.929 1.00 74.06 84 GLU A O 1
ATOM 728 N N . ASP A 1 85 ? -17.979 1.364 33.325 1.00 77.75 85 ASP A N 1
ATOM 729 C CA . ASP A 1 85 ? -19.337 1.905 33.412 1.00 77.75 85 ASP A CA 1
ATOM 730 C C . ASP A 1 85 ? -20.391 0.880 32.951 1.00 77.75 85 ASP A C 1
ATOM 732 O O . ASP A 1 85 ? -21.406 0.683 33.624 1.00 77.75 85 ASP A O 1
ATOM 736 N N . GLU A 1 86 ? -20.134 0.158 31.857 1.00 81.19 86 GLU A N 1
ATOM 737 C CA . GLU A 1 86 ? -20.975 -0.940 31.370 1.00 81.19 86 GLU A CA 1
ATOM 738 C C . GLU A 1 86 ? -21.042 -2.103 32.370 1.00 81.19 86 GLU A C 1
ATOM 740 O O . GLU A 1 86 ? -22.108 -2.693 32.562 1.00 81.19 86 GLU A O 1
ATOM 745 N N . THR A 1 87 ? -19.933 -2.429 33.043 1.00 80.62 87 THR A N 1
ATOM 746 C CA . THR A 1 87 ? -19.925 -3.476 34.079 1.00 80.62 87 THR A CA 1
ATOM 747 C C . THR A 1 87 ? -20.698 -3.071 35.332 1.00 80.62 87 THR A C 1
ATOM 749 O O . THR A 1 87 ? -21.451 -3.890 35.862 1.00 80.62 87 THR A O 1
ATOM 752 N N . ASN A 1 88 ? -20.579 -1.813 35.768 1.00 82.38 88 ASN A N 1
ATOM 753 C CA . ASN A 1 88 ? -21.337 -1.281 36.900 1.00 82.38 88 ASN A CA 1
ATOM 754 C C . ASN A 1 88 ? -22.842 -1.275 36.602 1.00 82.38 88 ASN A C 1
ATOM 756 O O . ASN A 1 88 ? -23.633 -1.718 37.431 1.00 82.38 88 ASN A O 1
ATOM 760 N N . PHE A 1 89 ? -23.238 -0.869 35.391 1.00 83.38 89 PHE A N 1
ATOM 761 C CA . PHE A 1 89 ? -24.634 -0.926 34.960 1.00 83.38 89 PHE A CA 1
ATOM 762 C C . PHE A 1 89 ? -25.196 -2.356 34.992 1.00 83.38 89 PHE A C 1
ATOM 764 O O . PHE A 1 89 ? -26.301 -2.577 35.487 1.00 83.38 89 PHE A O 1
ATOM 771 N N . LEU A 1 90 ? -24.445 -3.347 34.500 1.00 82.69 90 LEU A N 1
ATOM 772 C CA . LEU A 1 90 ? -24.881 -4.745 34.544 1.00 82.69 90 LEU A CA 1
ATOM 773 C C . LEU A 1 90 ? -24.993 -5.286 35.981 1.00 82.69 90 LEU A C 1
ATOM 775 O O . LEU A 1 90 ? -25.915 -6.057 36.252 1.00 82.69 90 LEU A O 1
ATOM 779 N N . ASP A 1 91 ? -24.115 -4.880 36.906 1.00 83.94 91 ASP A N 1
ATOM 780 C CA . ASP A 1 91 ? -24.198 -5.266 38.326 1.00 83.94 91 ASP A CA 1
ATOM 781 C C . ASP A 1 91 ? -25.399 -4.607 39.029 1.00 83.94 91 ASP A C 1
ATOM 783 O O . ASP A 1 91 ? -26.092 -5.257 39.811 1.00 83.94 91 ASP A O 1
ATOM 787 N N . GLU A 1 92 ? -25.712 -3.348 38.710 1.00 83.12 92 GLU A N 1
ATOM 788 C CA . GLU A 1 92 ? -26.893 -2.649 39.234 1.00 83.12 92 GLU A CA 1
ATOM 789 C C . GLU A 1 92 ? -28.209 -3.249 38.718 1.00 83.12 92 GLU A C 1
ATOM 791 O O . GLU A 1 92 ? -29.141 -3.451 39.499 1.00 83.12 92 GLU A O 1
ATOM 796 N N . VAL A 1 93 ? -28.284 -3.579 37.424 1.00 82.50 93 VAL A N 1
ATOM 797 C CA . VAL A 1 93 ? -29.463 -4.218 36.812 1.00 82.50 93 VAL A CA 1
ATOM 798 C C . VAL A 1 93 ? -29.631 -5.661 37.290 1.00 82.50 93 VAL A C 1
ATOM 800 O O . VAL A 1 93 ? -30.758 -6.105 37.475 1.00 82.50 93 VAL A O 1
ATOM 803 N N . SER A 1 94 ? -28.539 -6.393 37.534 1.00 80.62 94 SER A N 1
ATOM 804 C CA . SER A 1 94 ? -28.591 -7.769 38.053 1.00 80.62 94 SER A CA 1
ATOM 805 C C . SER A 1 94 ? -29.080 -7.862 39.503 1.00 80.62 94 SER A C 1
ATOM 807 O O . SER A 1 94 ? -29.437 -8.955 39.949 1.00 80.62 94 SER A O 1
ATOM 809 N N . ARG A 1 95 ? -28.999 -6.771 40.270 1.00 79.25 95 ARG A N 1
ATOM 810 C CA . ARG A 1 95 ? -29.371 -6.729 41.693 1.00 79.25 95 ARG A CA 1
ATOM 811 C C . ARG A 1 95 ? -30.802 -6.243 41.938 1.00 79.25 95 ARG A C 1
ATOM 813 O O . ARG A 1 95 ? -31.237 -6.276 43.090 1.00 79.25 95 ARG A O 1
ATOM 820 N N . GLN A 1 96 ? -31.502 -5.795 40.894 1.00 58.81 96 GLN A N 1
ATOM 821 C CA . GLN A 1 96 ? -32.955 -5.573 40.893 1.00 58.81 96 GLN A CA 1
ATOM 822 C C . GLN A 1 96 ? -33.703 -6.855 40.529 1.00 58.81 96 GLN A C 1
ATOM 824 O O . GLN A 1 96 ? -34.812 -7.035 41.080 1.00 58.81 96 GLN A O 1
#

Secondary structure (DSSP, 8-state):
-----HHHHHHHTT---HHHHHHHHHHHHHHHHHH--TTS-SSPPPP----S-HHHHHHHHHHHHHHHHHHHHHHHHHTPPPPHHHHHHHHHHHT-

Sequence (96 aa):
MDGGDDGNLVIKKRFVSEAELDERRKRRQEEWEKVRKPEDPEECPEEVYDPRSLYERLQEQKDRKQQEYEEQFKFKNMVRGLDEDETNFLDEVSRQ

Foldseek 3Di:
DDDPDPVVVVVVVVDQDPVNVVVVLVVQLVVCVVVDDPPDDNHRDDDPPDPDDPVVVVVVVVVVVVVVVCVVVVVCVVPDDQDPVSVVVVVVVVVD

InterPro domains:
  IPR019331 FAM192A/Fyv6, N-terminal [PF10187] (15-95)
  IPR039845 PSME3-interacting protein [PTHR13495] (1-96)

pLDDT: mean 72.29, std 10.82, range [40.62, 92.38]

Organism: Pongo abelii (NCBI:txid9601)

Radius of gyration: 27.51 Å; chains: 1; bounding box: 59×55×64 Å